Protein AF-A0A1X7FCZ0-F1 (afdb_monomer)

pLDDT: mean 95.95, std 5.88, range [54.03, 98.81]

Solvent-accessible surface area (backbone atoms only — not comparable to full-atom values): 6900 Å² total; per-residue (Å²): 138,85,55,84,36,36,31,36,39,27,40,28,31,56,44,73,22,37,26,28,46,38,35,20,41,26,40,53,96,49,76,51,45,73,42,75,56,89,65,65,32,48,57,78,32,71,50,73,75,36,77,45,56,38,66,71,62,92,92,60,82,68,49,29,18,33,21,48,36,38,39,24,79,35,63,98,55,51,45,54,31,28,38,64,66,37,62,84,48,38,60,45,74,55,65,77,41,79,79,35,49,78,38,78,47,72,24,48,33,40,68,53,35,41,37,44,77,45,84,70,5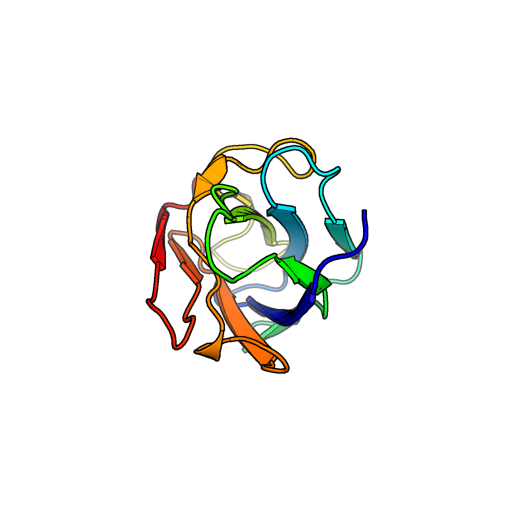1,64,41,74,44,65,28,47,110

Mean predicted aligned error: 2.9 Å

Structure (mmCIF, N/CA/C/O backbone):
data_AF-A0A1X7FCZ0-F1
#
_entry.id   AF-A0A1X7FCZ0-F1
#
loop_
_atom_site.group_PDB
_atom_site.id
_atom_site.type_symbol
_atom_site.label_atom_id
_atom_site.label_alt_id
_atom_site.label_comp_id
_atom_site.label_asym_id
_atom_site.label_entity_id
_atom_site.label_seq_id
_atom_site.pdbx_PDB_ins_code
_atom_site.Cartn_x
_atom_site.Cartn_y
_atom_site.Cartn_z
_atom_site.occupancy
_atom_site.B_iso_or_equiv
_atom_site.auth_seq_id
_atom_site.auth_comp_id
_atom_site.auth_asym_id
_atom_site.auth_atom_id
_atom_site.pdbx_PDB_model_num
ATOM 1 N N . MET A 1 1 ? -0.002 -0.718 -20.590 1.00 54.03 1 MET A N 1
ATOM 2 C CA . MET A 1 1 ? 1.460 -0.717 -20.394 1.00 54.03 1 MET A CA 1
ATOM 3 C C . MET A 1 1 ? 1.884 -2.139 -20.041 1.00 54.03 1 MET A C 1
ATOM 5 O O . MET A 1 1 ? 1.113 -2.791 -19.348 1.00 54.03 1 MET A O 1
ATOM 9 N N . SER A 1 2 ? 3.019 -2.657 -20.526 1.00 71.50 2 SER A N 1
ATOM 10 C CA . SER A 1 2 ? 3.567 -3.940 -20.047 1.00 71.50 2 SER A CA 1
ATOM 11 C C . SER A 1 2 ? 4.777 -3.659 -19.161 1.00 71.50 2 SER A C 1
ATOM 13 O O . SER A 1 2 ? 5.799 -3.188 -19.661 1.00 71.50 2 SER A O 1
ATOM 15 N N . CYS A 1 3 ? 4.653 -3.921 -17.866 1.00 85.19 3 CYS A N 1
ATOM 16 C CA . CYS A 1 3 ? 5.793 -3.920 -16.955 1.00 85.19 3 CYS A CA 1
ATOM 17 C C . CYS A 1 3 ? 6.655 -5.167 -17.200 1.00 85.19 3 CYS A C 1
ATOM 19 O O . CYS A 1 3 ? 6.118 -6.208 -17.584 1.00 85.19 3 CYS A O 1
ATOM 21 N N . ASN A 1 4 ? 7.976 -5.064 -17.023 1.00 90.94 4 ASN A N 1
ATOM 22 C CA . ASN A 1 4 ? 8.884 -6.212 -17.164 1.00 90.94 4 ASN A CA 1
ATOM 23 C C . ASN A 1 4 ? 9.127 -6.976 -15.854 1.00 90.94 4 ASN A C 1
ATOM 25 O O . ASN A 1 4 ? 9.674 -8.074 -15.915 1.00 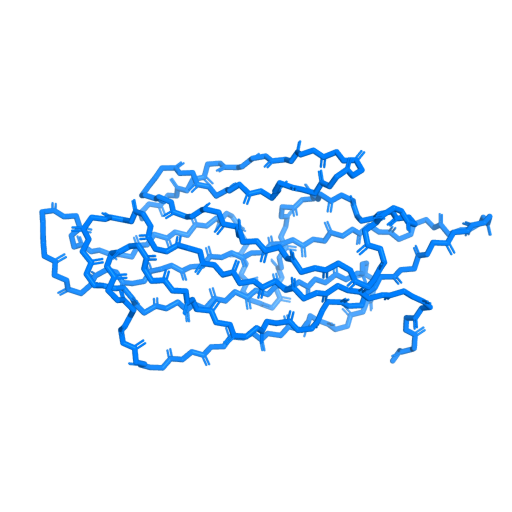90.94 4 ASN A O 1
ATOM 29 N N . SER A 1 5 ? 8.692 -6.423 -14.722 1.00 95.31 5 SER A N 1
ATOM 30 C CA . SER A 1 5 ? 8.745 -7.042 -13.399 1.00 95.31 5 SER A CA 1
ATOM 31 C C . SER A 1 5 ? 7.428 -6.821 -12.657 1.00 95.31 5 SER A C 1
ATOM 33 O O . SER A 1 5 ? 6.646 -5.920 -12.989 1.00 95.31 5 SER A O 1
ATOM 35 N N . SER A 1 6 ? 7.158 -7.665 -11.663 1.00 97.06 6 SER A N 1
ATOM 36 C CA . SER A 1 6 ? 5.948 -7.550 -10.850 1.00 97.06 6 SER A CA 1
ATOM 37 C C . SER A 1 6 ? 6.111 -8.099 -9.439 1.00 97.06 6 SER A C 1
ATOM 39 O O . SER A 1 6 ? 6.907 -9.001 -9.210 1.00 97.06 6 SER A O 1
ATOM 41 N N . LEU A 1 7 ? 5.313 -7.599 -8.498 1.00 98.00 7 LEU A N 1
ATOM 42 C CA . LEU A 1 7 ? 5.199 -8.141 -7.143 1.00 98.00 7 LEU A CA 1
ATOM 43 C C . LEU A 1 7 ? 3.732 -8.232 -6.714 1.00 98.00 7 LEU A C 1
ATOM 45 O O . LEU A 1 7 ? 2.846 -7.623 -7.318 1.00 98.00 7 LEU A O 1
ATOM 49 N N . LYS A 1 8 ? 3.465 -8.984 -5.644 1.00 98.56 8 LYS A N 1
ATOM 50 C CA . LYS A 1 8 ? 2.154 -9.021 -4.983 1.00 98.56 8 LYS A CA 1
ATOM 51 C C . LYS A 1 8 ? 2.213 -8.292 -3.654 1.00 98.56 8 LYS A C 1
ATOM 53 O O . LYS A 1 8 ? 3.080 -8.571 -2.831 1.00 98.56 8 LYS A O 1
ATOM 58 N N . MET A 1 9 ? 1.249 -7.413 -3.419 1.00 98.12 9 MET A N 1
ATOM 59 C CA . MET A 1 9 ? 1.130 -6.654 -2.178 1.00 98.12 9 MET A CA 1
ATOM 60 C C . MET A 1 9 ? -0.167 -7.007 -1.450 1.00 98.12 9 MET A C 1
ATOM 62 O O . MET A 1 9 ? -1.255 -6.915 -2.021 1.00 98.12 9 MET A O 1
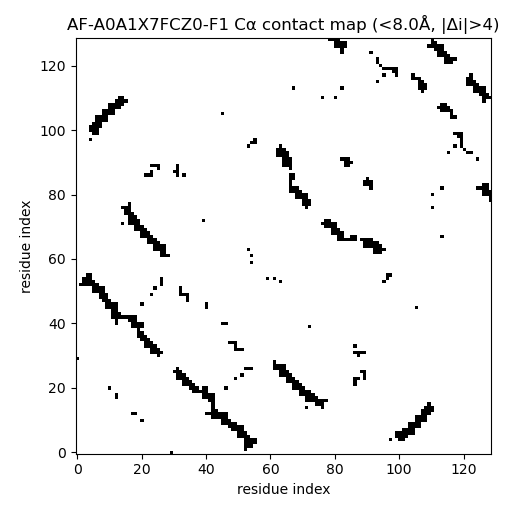ATOM 66 N N . TYR A 1 10 ? -0.048 -7.335 -0.167 1.00 98.81 10 TYR A N 1
ATOM 67 C CA . TYR A 1 10 ? -1.145 -7.329 0.797 1.00 98.81 10 TYR A CA 1
ATOM 68 C C . TYR A 1 10 ? -0.956 -6.185 1.792 1.00 98.81 10 TYR A C 1
ATOM 70 O O . TYR A 1 10 ? 0.174 -5.863 2.145 1.00 98.81 10 TYR A O 1
ATOM 78 N N . VAL A 1 11 ? -2.046 -5.619 2.305 1.00 98.81 11 VAL A N 1
ATOM 79 C CA . VAL A 1 11 ? -2.021 -4.707 3.458 1.00 98.81 11 VAL A CA 1
ATOM 80 C C . VAL A 1 11 ? -2.378 -5.480 4.721 1.00 98.81 11 VAL A C 1
ATOM 82 O O . VAL A 1 11 ? -3.395 -6.172 4.755 1.00 98.81 11 VAL A O 1
ATOM 85 N N . VAL A 1 12 ? -1.553 -5.359 5.763 1.00 98.81 12 VAL A N 1
ATOM 86 C CA . VAL A 1 12 ? -1.811 -5.954 7.082 1.00 98.81 12 VAL A CA 1
ATOM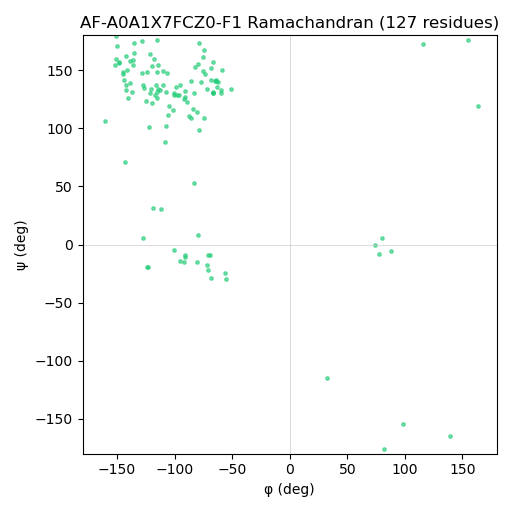 87 C C . VAL A 1 12 ? -2.568 -4.961 7.946 1.00 98.81 12 VAL A C 1
ATOM 89 O O . VAL A 1 12 ? -2.108 -3.834 8.147 1.00 98.81 12 VAL A O 1
ATOM 92 N N . ASN A 1 13 ? -3.700 -5.389 8.502 1.00 98.69 13 ASN A N 1
ATOM 93 C CA . ASN A 1 13 ? -4.482 -4.546 9.391 1.00 98.69 13 ASN A CA 1
ATOM 94 C C . ASN A 1 13 ? -3.887 -4.491 10.809 1.00 98.69 13 ASN A C 1
ATOM 96 O O . ASN A 1 13 ? -4.178 -5.348 11.640 1.00 98.69 13 ASN A O 1
ATOM 100 N N . ASN A 1 14 ? -3.139 -3.432 11.116 1.00 98.50 14 ASN A N 1
ATOM 101 C CA . ASN A 1 14 ? -2.647 -3.127 12.463 1.00 98.50 14 ASN A CA 1
ATOM 102 C C . ASN A 1 14 ? -3.316 -1.867 13.044 1.00 98.50 14 ASN A C 1
ATOM 104 O O . ASN A 1 14 ? -2.710 -1.135 13.826 1.00 98.50 14 ASN A O 1
ATOM 108 N N . THR A 1 15 ? -4.563 -1.589 12.658 1.00 98.00 15 THR A N 1
ATOM 109 C CA . THR A 1 15 ? -5.305 -0.400 13.120 1.00 98.00 15 THR A CA 1
ATOM 110 C C . THR A 1 15 ? -5.928 -0.562 14.509 1.00 98.00 15 THR A C 1
ATOM 112 O O . THR A 1 15 ? -6.321 0.425 15.122 1.00 98.00 15 THR A O 1
ATOM 115 N N . GLY A 1 16 ? -6.011 -1.795 15.019 1.00 96.00 16 GLY A N 1
ATOM 116 C CA . GLY A 1 16 ? -6.634 -2.115 16.308 1.00 96.00 16 GLY A CA 1
ATOM 117 C C . GLY A 1 16 ? -8.143 -2.391 16.246 1.00 96.00 16 GLY A C 1
ATOM 118 O O . GLY A 1 16 ? -8.702 -2.826 17.249 1.00 96.00 16 GLY A O 1
ATOM 119 N N . GLY A 1 17 ? -8.784 -2.207 15.086 1.00 97.50 17 GLY A N 1
ATOM 120 C CA . GLY A 1 17 ? -10.186 -2.563 14.827 1.00 97.50 17 GLY A CA 1
ATOM 121 C C . GLY A 1 17 ? -10.362 -3.261 13.477 1.00 97.50 17 GLY A C 1
ATOM 122 O O . GLY A 1 17 ? -9.411 -3.380 12.700 1.00 97.50 17 GLY A O 1
ATOM 123 N N . ASN A 1 18 ? -11.567 -3.749 13.182 1.00 98.56 18 ASN A N 1
ATOM 124 C CA . ASN A 1 18 ? -11.907 -4.213 11.839 1.00 98.56 18 ASN A CA 1
ATOM 125 C C . ASN A 1 18 ? -11.829 -3.028 10.868 1.00 98.56 18 ASN A C 1
ATOM 127 O O . ASN A 1 18 ? -12.329 -1.946 11.176 1.00 98.56 18 ASN A O 1
ATOM 131 N N . ALA A 1 19 ? -11.219 -3.215 9.696 1.00 98.62 19 ALA A N 1
ATOM 132 C CA . ALA A 1 19 ? -11.019 -2.119 8.751 1.00 98.62 19 ALA A CA 1
ATOM 133 C C . ALA A 1 19 ? -11.278 -2.520 7.297 1.00 98.62 19 ALA A C 1
ATOM 135 O O . ALA A 1 19 ? -10.885 -3.597 6.850 1.00 98.62 19 ALA A O 1
ATOM 136 N N . ILE A 1 20 ? -11.928 -1.631 6.552 1.00 98.75 20 ILE A N 1
ATOM 137 C CA . ILE A 1 20 ? -12.125 -1.735 5.107 1.00 98.75 20 ILE A CA 1
ATOM 138 C C . ILE A 1 20 ? -10.964 -1.010 4.423 1.00 98.75 20 ILE A C 1
ATOM 140 O O . ILE A 1 20 ? -10.720 0.165 4.695 1.00 98.75 20 ILE A O 1
ATOM 144 N N . PHE A 1 21 ? -10.250 -1.696 3.531 1.00 98.81 21 PHE A N 1
ATOM 145 C CA . PHE A 1 21 ? -9.071 -1.144 2.864 1.00 98.81 21 PHE A CA 1
ATOM 146 C C . PHE A 1 21 ? -9.331 -0.787 1.402 1.00 98.81 21 PHE A C 1
ATOM 148 O O . PHE A 1 21 ? -10.067 -1.460 0.678 1.00 98.81 21 PHE A O 1
ATOM 155 N N . SER A 1 22 ? -8.634 0.252 0.956 1.00 98.75 22 SER A N 1
ATOM 156 C CA . SER A 1 22 ? -8.442 0.578 -0.452 1.00 98.75 22 SER A CA 1
ATOM 157 C C . SER A 1 22 ? -7.031 1.108 -0.648 1.00 98.75 22 SER A C 1
ATOM 159 O O . SER A 1 22 ? -6.599 1.977 0.109 1.00 98.75 22 SER A O 1
ATOM 161 N N . PHE A 1 23 ? -6.321 0.617 -1.652 1.00 98.75 23 PHE A N 1
ATOM 162 C CA . PHE A 1 23 ? -4.940 1.010 -1.907 1.00 98.75 23 PHE A C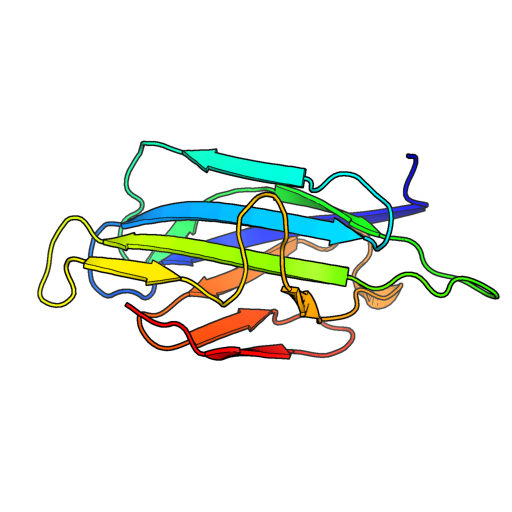A 1
ATOM 163 C C . PHE A 1 23 ? -4.612 0.915 -3.388 1.00 98.75 23 PHE A C 1
ATOM 165 O O . PHE A 1 23 ? -5.302 0.244 -4.157 1.00 98.75 23 PHE A O 1
ATOM 172 N N . SER A 1 24 ? -3.571 1.629 -3.789 1.00 98.69 24 SER A N 1
ATOM 173 C CA . SER A 1 24 ? -3.160 1.705 -5.179 1.00 98.69 24 SER A CA 1
ATOM 174 C C . SER A 1 24 ? -1.660 1.865 -5.314 1.00 98.69 24 SER A C 1
ATOM 176 O O . SER A 1 24 ? -0.982 2.395 -4.429 1.00 98.69 24 SER A O 1
ATOM 178 N N . HIS A 1 25 ? -1.179 1.462 -6.479 1.00 98.44 25 HIS A N 1
ATOM 179 C CA . HIS A 1 25 ? 0.181 1.677 -6.937 1.00 98.44 25 HIS A CA 1
ATOM 180 C C . HIS A 1 25 ? 0.150 2.317 -8.327 1.00 98.44 25 HIS A C 1
ATOM 182 O O . HIS A 1 25 ? -0.774 2.070 -9.104 1.00 98.44 25 HIS A O 1
ATOM 188 N N . ARG A 1 26 ? 1.138 3.155 -8.635 1.00 97.56 26 ARG A N 1
ATOM 189 C CA . ARG A 1 26 ? 1.372 3.674 -9.982 1.00 97.56 26 ARG A CA 1
ATOM 190 C C . ARG A 1 26 ? 2.864 3.724 -10.272 1.00 97.56 26 ARG A C 1
ATOM 192 O O . ARG A 1 26 ? 3.593 4.404 -9.556 1.00 97.56 26 ARG A O 1
ATOM 199 N N . TYR A 1 27 ? 3.274 3.113 -11.377 1.00 96.31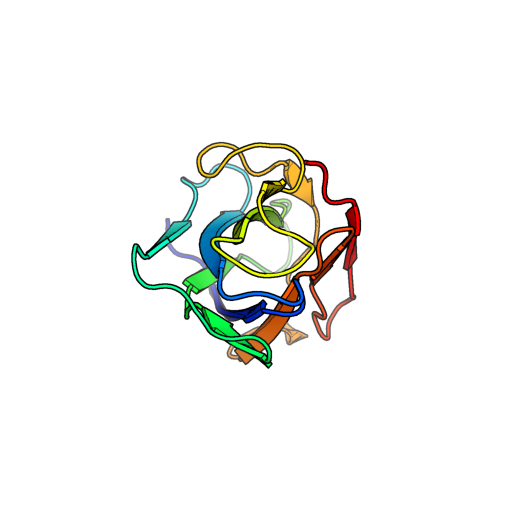 27 TYR A N 1
ATOM 200 C CA . TYR A 1 27 ? 4.593 3.327 -11.964 1.00 96.31 27 TYR A CA 1
ATOM 201 C C . TYR A 1 27 ? 4.562 4.555 -12.894 1.00 96.31 27 TYR A C 1
ATOM 203 O O . TYR A 1 27 ? 3.941 4.501 -13.950 1.00 96.31 27 TYR A O 1
ATOM 211 N N . SER A 1 28 ? 5.190 5.670 -12.505 1.00 90.12 28 SER A N 1
ATOM 212 C CA . SER A 1 28 ? 5.255 6.948 -13.249 1.00 90.12 28 SER A CA 1
ATOM 213 C C . SER A 1 28 ? 4.020 7.291 -14.100 1.00 90.12 28 SER A C 1
ATOM 215 O O . SER A 1 28 ? 2.955 7.550 -13.540 1.00 90.12 28 SER A O 1
ATOM 217 N N . ASP A 1 29 ? 4.159 7.340 -15.429 1.00 81.25 29 ASP A N 1
ATOM 218 C CA . ASP A 1 29 ? 3.143 7.822 -16.371 1.00 81.25 29 ASP A CA 1
ATOM 219 C C . ASP A 1 29 ? 2.046 6.779 -16.666 1.00 81.25 29 ASP A C 1
ATOM 221 O O . ASP A 1 29 ? 1.201 6.987 -17.543 1.00 81.25 29 ASP A O 1
ATOM 225 N N . ASP A 1 30 ? 2.035 5.654 -15.945 1.00 90.31 30 ASP A N 1
ATOM 226 C CA . ASP A 1 30 ? 0.998 4.636 -16.066 1.00 90.31 30 ASP A CA 1
ATOM 227 C C . ASP A 1 30 ? -0.305 5.071 -15.381 1.00 90.31 30 ASP A C 1
ATOM 229 O O . ASP A 1 30 ? -0.354 5.936 -14.502 1.00 90.31 30 ASP A O 1
ATOM 233 N N . ALA A 1 31 ? -1.401 4.413 -15.756 1.00 93.31 31 ALA A N 1
ATOM 234 C CA . ALA A 1 31 ? -2.606 4.455 -14.942 1.00 93.31 31 ALA A CA 1
ATOM 235 C C . ALA A 1 31 ? -2.362 3.701 -13.619 1.00 93.31 31 ALA A C 1
ATOM 237 O O . ALA A 1 31 ? -1.709 2.653 -13.635 1.00 93.31 31 ALA A O 1
ATOM 238 N N . PRO A 1 32 ? -2.893 4.185 -12.482 1.00 96.94 32 PRO A N 1
ATOM 239 C CA . PRO A 1 32 ? -2.773 3.473 -11.219 1.00 96.94 32 PRO A CA 1
ATOM 240 C C . PRO A 1 32 ? -3.513 2.132 -11.272 1.00 96.94 32 PRO A C 1
ATOM 242 O O . PRO A 1 32 ? -4.625 2.032 -11.797 1.00 96.94 32 PRO A O 1
ATOM 245 N N . VAL A 1 33 ? -2.917 1.110 -10.667 1.00 97.75 33 VAL A N 1
ATOM 246 C CA . VAL A 1 33 ? -3.588 -0.149 -10.338 1.00 97.75 33 VAL A CA 1
ATOM 247 C C . VAL A 1 33 ? -4.180 -0.038 -8.940 1.00 97.75 33 VAL A C 1
ATOM 249 O O . VAL A 1 33 ? -3.528 0.431 -8.008 1.00 97.75 33 VAL A O 1
ATOM 252 N N . ILE A 1 34 ? -5.442 -0.433 -8.796 1.00 98.44 34 ILE A N 1
ATOM 253 C CA . ILE A 1 34 ? -6.243 -0.159 -7.603 1.00 98.44 34 ILE A CA 1
ATOM 254 C C . ILE A 1 34 ? -6.822 -1.460 -7.064 1.00 98.44 34 ILE A C 1
ATOM 256 O O . ILE A 1 34 ? -7.406 -2.248 -7.807 1.00 98.44 34 ILE A O 1
ATOM 260 N N . TRP A 1 35 ? -6.723 -1.636 -5.750 1.00 98.62 35 TRP A N 1
ATOM 261 C CA . TRP A 1 35 ? -7.442 -2.652 -4.999 1.00 98.62 35 TRP A CA 1
ATOM 262 C C . TRP A 1 35 ? -8.438 -1.992 -4.046 1.00 98.62 35 TRP A C 1
ATOM 264 O O . TRP A 1 35 ? -8.102 -1.044 -3.331 1.00 98.62 35 TRP A O 1
ATOM 274 N N . GLN A 1 36 ? -9.667 -2.505 -4.012 1.00 97.69 36 GLN A N 1
ATOM 275 C CA . GLN A 1 36 ? -10.712 -2.074 -3.085 1.00 97.69 36 GLN A CA 1
ATOM 276 C C . GLN A 1 36 ? -11.564 -3.271 -2.674 1.00 97.69 36 GLN A C 1
ATOM 278 O O . GLN A 1 36 ? -11.825 -4.169 -3.472 1.00 97.69 36 GLN A O 1
ATOM 283 N N . SER A 1 37 ? -12.046 -3.245 -1.439 1.00 94.94 37 SER A N 1
ATOM 284 C CA . SER A 1 37 ? -13.041 -4.184 -0.928 1.00 94.94 37 SER A CA 1
ATOM 285 C C . SER A 1 37 ? -14.054 -3.426 -0.081 1.00 94.94 37 SER A C 1
ATOM 287 O O . SER A 1 37 ? -13.752 -2.350 0.425 1.00 94.94 37 SER A O 1
ATOM 289 N N . SER A 1 38 ? -15.249 -3.987 0.086 1.00 95.75 38 SER A N 1
ATOM 290 C CA . SER A 1 38 ? -16.241 -3.535 1.070 1.00 95.75 38 SER A CA 1
ATOM 291 C C . SER A 1 38 ? -16.264 -4.410 2.326 1.00 95.75 38 SER A C 1
ATOM 293 O O . SER A 1 38 ? -17.013 -4.131 3.258 1.00 95.75 38 SER A O 1
ATOM 295 N N . THR A 1 39 ? -15.489 -5.496 2.346 1.00 97.81 39 THR A N 1
ATOM 296 C CA . THR A 1 39 ? -15.452 -6.452 3.455 1.00 97.81 39 THR A CA 1
ATOM 297 C C . THR A 1 39 ? -14.398 -6.018 4.472 1.00 97.81 39 THR A C 1
ATOM 299 O O . THR A 1 39 ? -13.227 -5.902 4.093 1.00 97.81 39 THR A O 1
ATOM 302 N N . PRO A 1 40 ? -14.768 -5.807 5.750 1.00 98.25 40 PRO A N 1
ATOM 303 C CA . PRO A 1 40 ? -13.798 -5.507 6.791 1.00 98.25 40 PRO A CA 1
ATOM 304 C C . PRO A 1 40 ? -12.811 -6.659 6.998 1.00 98.25 40 PRO A C 1
ATOM 306 O O . PRO A 1 40 ? -13.184 -7.832 7.015 1.00 98.25 40 PRO A O 1
ATOM 309 N N . VAL A 1 41 ? -11.548 -6.305 7.198 1.00 98.50 41 VAL A N 1
ATOM 310 C CA . VAL A 1 41 ? -10.465 -7.214 7.570 1.00 98.50 41 VAL A CA 1
ATOM 311 C C . VAL A 1 41 ? -10.233 -7.081 9.067 1.00 98.50 41 VAL A C 1
ATOM 313 O O . VAL A 1 41 ? -10.061 -5.969 9.562 1.00 98.50 41 VAL A O 1
ATOM 316 N N . ALA A 1 42 ? -10.213 -8.197 9.792 1.00 98.38 42 ALA A N 1
ATOM 317 C CA . ALA A 1 42 ? -9.935 -8.197 11.227 1.00 98.38 42 ALA A CA 1
ATOM 318 C C . ALA A 1 42 ? -8.489 -7.766 11.543 1.00 98.38 42 ALA A C 1
ATOM 320 O O . ALA A 1 42 ? -7.619 -7.903 10.677 1.00 98.38 42 ALA A O 1
ATOM 321 N N . PRO A 1 43 ? -8.197 -7.269 12.761 1.00 98.38 43 PRO A N 1
ATOM 322 C CA . PRO A 1 43 ? -6.826 -7.009 13.198 1.00 98.38 43 PRO A CA 1
ATOM 323 C C . PRO A 1 43 ? -5.904 -8.220 12.980 1.00 98.38 43 PRO A C 1
ATOM 325 O O . PRO A 1 43 ? -6.269 -9.354 13.286 1.00 98.38 43 PRO A O 1
ATOM 328 N N . GLY A 1 44 ? -4.714 -7.982 12.425 1.00 98.38 44 GLY A N 1
ATOM 329 C CA . GLY A 1 44 ? -3.752 -9.009 12.008 1.00 98.38 44 GLY A CA 1
ATOM 330 C C . GLY A 1 44 ? -4.081 -9.708 10.681 1.00 98.38 44 GLY A C 1
ATOM 331 O O . GLY A 1 44 ? -3.251 -10.460 10.176 1.00 98.38 44 GLY A O 1
ATOM 332 N N . GLY A 1 45 ? -5.262 -9.466 10.102 1.00 98.62 45 GLY A N 1
ATOM 333 C CA . GLY A 1 45 ? -5.665 -9.990 8.799 1.00 98.62 45 GLY A CA 1
ATOM 334 C C . GLY A 1 45 ? -5.059 -9.226 7.618 1.00 98.62 45 GLY A C 1
ATOM 335 O O . GLY A 1 45 ? -4.430 -8.176 7.786 1.00 98.62 45 GLY A O 1
ATOM 336 N N . PHE A 1 46 ? -5.282 -9.749 6.407 1.00 98.50 46 PHE A N 1
ATOM 337 C CA . PHE A 1 46 ? -4.681 -9.244 5.169 1.00 98.50 46 PHE A CA 1
ATOM 338 C C . PHE A 1 46 ? -5.735 -8.820 4.138 1.00 98.50 46 PHE A C 1
ATOM 340 O O . PHE A 1 46 ? -6.641 -9.587 3.817 1.00 98.50 46 PHE A O 1
ATOM 347 N N . ALA A 1 47 ? -5.583 -7.619 3.583 1.00 98.62 47 ALA A N 1
ATOM 348 C CA . ALA A 1 47 ? -6.334 -7.121 2.432 1.00 98.62 47 ALA A CA 1
ATOM 349 C C . ALA A 1 47 ? -5.479 -7.256 1.162 1.00 98.62 47 ALA A C 1
ATOM 351 O O . ALA A 1 47 ? -4.326 -6.831 1.168 1.00 98.62 47 ALA A O 1
ATOM 352 N N . GLY A 1 48 ? -6.003 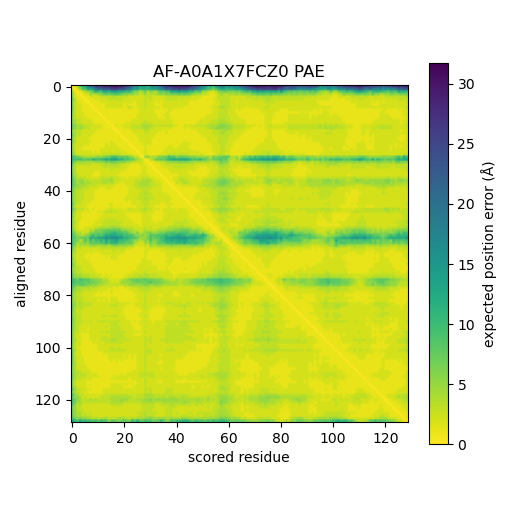-7.835 0.080 1.00 97.88 48 GLY A N 1
ATOM 353 C CA . GLY A 1 48 ? -5.255 -8.023 -1.170 1.00 97.88 48 GLY A CA 1
ATOM 354 C C . GLY A 1 48 ? -5.504 -9.377 -1.848 1.00 97.88 48 GLY A C 1
ATOM 355 O O . GLY A 1 48 ? -6.467 -10.064 -1.492 1.00 97.88 48 GLY A O 1
ATOM 356 N N . PRO A 1 49 ? -4.645 -9.776 -2.806 1.00 98.19 49 PRO A N 1
ATOM 357 C CA . PRO A 1 49 ? -3.461 -9.046 -3.270 1.00 98.19 49 PRO A CA 1
ATOM 358 C C . PRO A 1 49 ? -3.784 -7.951 -4.300 1.00 98.19 49 PRO A C 1
ATOM 360 O O . PRO A 1 49 ? -4.735 -8.078 -5.070 1.00 98.19 49 PRO A O 1
ATOM 363 N N . LEU A 1 50 ? -2.940 -6.919 -4.360 1.00 98.31 50 LEU A N 1
ATOM 364 C CA . LEU A 1 50 ? -2.754 -6.070 -5.543 1.00 98.31 50 LEU A CA 1
ATOM 365 C C . LEU A 1 50 ? -1.541 -6.584 -6.327 1.00 98.31 50 LEU A C 1
ATOM 367 O O . LEU A 1 50 ? -0.473 -6.785 -5.743 1.00 98.31 50 LEU A O 1
ATOM 371 N N . GLU A 1 51 ? -1.707 -6.807 -7.631 1.00 97.75 51 GLU A N 1
ATOM 372 C CA . GLU A 1 51 ? -0.591 -7.084 -8.540 1.00 97.75 51 GLU A CA 1
ATOM 373 C C . GLU A 1 51 ? 0.028 -5.758 -8.985 1.00 97.75 51 GLU A C 1
ATOM 375 O O . GLU A 1 51 ? -0.633 -4.923 -9.603 1.00 97.75 51 GLU A O 1
ATOM 380 N N . VAL A 1 52 ? 1.291 -5.562 -8.622 1.00 96.75 52 VAL A N 1
ATOM 381 C CA . VAL A 1 52 ? 2.056 -4.337 -8.852 1.00 96.75 52 VAL A CA 1
ATOM 382 C C . VAL A 1 52 ? 3.030 -4.598 -9.985 1.00 96.75 52 VAL A C 1
ATOM 384 O O . VAL A 1 52 ? 3.880 -5.476 -9.866 1.00 96.75 52 VAL A O 1
ATOM 387 N N . GLY A 1 53 ? 2.905 -3.853 -11.078 1.00 96.12 53 GLY A N 1
ATOM 388 C CA . GLY A 1 53 ? 3.866 -3.878 -12.175 1.00 96.12 53 GLY A CA 1
ATOM 389 C C . GLY A 1 53 ? 4.839 -2.711 -12.058 1.00 96.12 53 GLY A C 1
ATOM 390 O O . GLY A 1 53 ? 4.412 -1.586 -11.821 1.00 96.12 53 GLY A O 1
ATOM 391 N N . PHE A 1 54 ? 6.126 -2.972 -12.265 1.00 95.25 54 PHE A N 1
ATOM 392 C CA . PHE A 1 54 ? 7.171 -1.948 -12.276 1.00 95.25 54 PHE A CA 1
ATOM 393 C C . PHE A 1 54 ? 8.212 -2.256 -13.359 1.00 95.25 54 PHE A C 1
ATOM 395 O O . PHE A 1 54 ? 8.277 -3.376 -13.878 1.00 95.25 54 PHE A O 1
ATOM 402 N N . ASN A 1 55 ? 9.011 -1.257 -13.747 1.00 93.19 55 ASN A N 1
ATOM 403 C CA . ASN A 1 55 ? 10.069 -1.451 -14.740 1.00 93.19 55 ASN A CA 1
ATOM 404 C C . ASN A 1 55 ? 11.460 -1.238 -14.158 1.00 93.19 55 ASN A C 1
ATOM 406 O O . ASN A 1 55 ? 11.756 -0.196 -13.583 1.00 93.19 55 ASN A O 1
ATOM 410 N N . THR A 1 56 ? 12.351 -2.190 -14.430 1.00 89.25 56 THR A N 1
ATOM 411 C CA . THR A 1 56 ? 13.768 -2.121 -14.047 1.00 89.25 56 THR A CA 1
ATOM 412 C C . THR A 1 56 ? 14.686 -2.204 -15.271 1.00 89.25 56 THR A C 1
ATOM 414 O O . THR A 1 56 ? 14.262 -2.590 -16.368 1.00 89.25 56 THR A O 1
ATOM 417 N N . GLY A 1 57 ? 15.957 -1.822 -15.102 1.00 83.88 57 GLY A N 1
ATOM 418 C CA . GLY A 1 57 ? 17.002 -1.919 -16.129 1.00 83.88 57 GLY A CA 1
ATOM 419 C C . GLY A 1 57 ? 17.570 -0.574 -16.596 1.00 83.88 57 GLY A C 1
ATOM 420 O O . GLY A 1 57 ? 17.099 0.498 -16.221 1.00 83.88 57 GLY A O 1
ATOM 421 N N . PHE A 1 58 ? 18.620 -0.634 -17.419 1.00 78.75 58 PHE A N 1
ATOM 422 C CA . PHE A 1 58 ? 19.345 0.548 -17.893 1.00 78.75 58 PHE A CA 1
ATOM 423 C C . PHE A 1 58 ? 18.433 1.509 -18.676 1.00 78.75 58 PHE A C 1
ATOM 425 O O . PHE A 1 58 ? 17.728 1.093 -19.595 1.00 78.75 58 PHE A O 1
ATOM 432 N N . GLY A 1 59 ? 18.466 2.797 -18.321 1.00 77.75 59 GLY A N 1
ATOM 433 C CA . GLY A 1 59 ? 17.674 3.846 -18.975 1.00 77.75 59 GLY A CA 1
ATOM 434 C C . GLY A 1 59 ? 16.208 3.932 -18.532 1.00 77.75 59 GLY A C 1
ATOM 435 O O . GLY A 1 59 ? 15.463 4.726 -19.101 1.00 77.75 59 GLY A O 1
ATOM 436 N N . ARG A 1 60 ? 15.779 3.147 -17.533 1.00 83.19 60 ARG A N 1
ATOM 437 C CA . ARG A 1 60 ? 14.475 3.324 -16.878 1.00 83.19 60 ARG A CA 1
ATOM 438 C C . ARG A 1 60 ? 14.581 4.409 -15.807 1.00 83.19 60 ARG A C 1
ATOM 440 O O . ARG A 1 60 ? 15.498 4.379 -14.994 1.00 83.19 60 ARG A O 1
ATOM 447 N N . THR A 1 61 ? 13.654 5.361 -15.834 1.00 85.31 61 THR A N 1
ATOM 448 C CA . THR A 1 61 ? 13.611 6.517 -14.918 1.00 85.31 61 THR A CA 1
ATOM 449 C C . THR A 1 61 ? 12.259 6.670 -14.228 1.00 85.31 61 THR A C 1
ATOM 451 O O . THR A 1 61 ? 12.018 7.699 -13.603 1.00 85.31 61 THR A O 1
ATOM 454 N N . GLY A 1 62 ? 11.345 5.718 -14.435 1.00 91.19 62 GLY A N 1
ATOM 455 C CA . GLY A 1 62 ? 10.044 5.766 -13.791 1.00 91.19 62 GLY A CA 1
ATOM 456 C C . GLY A 1 62 ? 10.153 5.388 -12.319 1.00 91.19 62 GLY A C 1
ATOM 457 O O . GLY A 1 62 ? 11.024 4.594 -11.974 1.00 91.19 62 GLY A O 1
ATOM 458 N N . MET A 1 63 ? 9.266 5.966 -11.518 1.00 95.44 63 MET A N 1
ATOM 459 C CA . MET A 1 63 ? 9.201 5.852 -10.066 1.00 95.44 63 MET A CA 1
ATOM 460 C C . MET A 1 63 ? 7.931 5.125 -9.628 1.00 95.44 63 MET A C 1
ATOM 462 O O . MET A 1 63 ? 6.904 5.179 -10.316 1.00 95.44 63 MET A O 1
ATOM 466 N N . ASP A 1 64 ? 7.973 4.507 -8.456 1.00 97.62 64 ASP A N 1
ATOM 467 C CA . ASP A 1 64 ? 6.860 3.765 -7.867 1.00 97.62 64 ASP A CA 1
ATOM 468 C C . ASP A 1 64 ? 6.139 4.586 -6.791 1.00 97.62 64 ASP A C 1
ATOM 470 O O . ASP A 1 64 ? 6.690 4.903 -5.733 1.00 97.62 64 ASP A O 1
ATOM 474 N N . TYR A 1 65 ? 4.866 4.900 -7.043 1.00 98.25 65 TYR A N 1
ATOM 475 C CA . TYR A 1 65 ? 4.025 5.700 -6.154 1.00 98.25 65 TYR A CA 1
ATOM 476 C C . TYR A 1 65 ? 2.923 4.872 -5.500 1.00 98.25 65 TYR A C 1
ATOM 478 O O . TYR A 1 65 ? 2.209 4.123 -6.166 1.00 98.25 65 TYR A O 1
ATOM 486 N N . TRP A 1 66 ? 2.712 5.092 -4.206 1.00 98.56 66 TRP A N 1
ATOM 487 C CA . TRP A 1 66 ? 1.815 4.315 -3.356 1.00 98.56 66 TRP A CA 1
ATOM 488 C C . TRP A 1 66 ? 0.761 5.193 -2.675 1.00 98.56 66 TRP A C 1
ATOM 490 O O . TRP A 1 66 ? 1.004 6.356 -2.341 1.00 98.56 66 TRP A O 1
ATOM 500 N N . TYR A 1 67 ? -0.420 4.621 -2.447 1.00 98.69 67 TYR A N 1
ATOM 501 C CA . TYR A 1 67 ? -1.463 5.190 -1.594 1.00 98.69 67 TYR A CA 1
ATOM 502 C C . TYR A 1 67 ? -2.196 4.075 -0.856 1.00 98.69 67 TYR A C 1
ATOM 504 O O . TYR A 1 67 ? -2.478 3.023 -1.431 1.00 98.69 67 TYR A O 1
ATOM 512 N N . CYS A 1 68 ? -2.550 4.316 0.405 1.00 98.75 68 CYS A N 1
ATOM 513 C CA . CYS A 1 68 ? -3.386 3.406 1.175 1.00 98.75 68 CYS A CA 1
ATOM 514 C C . CYS A 1 68 ? -4.360 4.182 2.064 1.00 98.75 68 CYS A C 1
ATOM 516 O O . CYS A 1 68 ? -3.980 5.152 2.721 1.00 98.75 68 CYS A O 1
ATOM 518 N N . ARG A 1 69 ? -5.608 3.712 2.105 1.00 98.75 69 ARG A N 1
ATOM 519 C CA . ARG A 1 69 ? -6.683 4.171 2.987 1.00 98.75 69 ARG A CA 1
ATOM 520 C C . ARG A 1 69 ? -7.283 2.982 3.726 1.00 98.75 69 ARG A C 1
ATOM 522 O O . ARG A 1 69 ? -7.561 1.947 3.118 1.00 98.75 69 ARG A O 1
ATOM 529 N N . ALA A 1 70 ? -7.539 3.177 5.010 1.00 98.75 70 ALA A N 1
ATOM 530 C CA . ALA A 1 70 ? -8.298 2.287 5.869 1.00 98.75 70 ALA A CA 1
ATOM 531 C C . ALA A 1 70 ? -9.503 3.036 6.444 1.00 98.75 70 ALA A C 1
ATOM 533 O O . ALA A 1 70 ? -9.379 4.157 6.931 1.00 98.75 70 ALA A O 1
ATOM 534 N N . GLU A 1 71 ? -10.668 2.408 6.412 1.00 98.69 71 GLU A N 1
ATOM 535 C CA . GLU A 1 71 ? -11.839 2.818 7.177 1.00 98.69 71 GLU A CA 1
ATOM 536 C C . GLU A 1 71 ? -12.034 1.816 8.307 1.00 98.69 71 GLU A C 1
ATOM 538 O O . GLU A 1 71 ? -12.473 0.690 8.081 1.00 98.69 71 GLU A O 1
ATOM 543 N N . VAL A 1 72 ? -11.632 2.208 9.512 1.00 98.50 72 VAL A N 1
ATOM 544 C CA . VAL A 1 72 ? -11.743 1.399 10.724 1.00 98.50 72 VAL A CA 1
ATOM 545 C C . VAL A 1 72 ? -13.174 1.522 11.229 1.00 98.50 72 VAL A C 1
ATOM 547 O O . VAL A 1 72 ? -13.613 2.611 11.600 1.00 98.50 72 VAL A O 1
ATOM 550 N N . VAL A 1 73 ? -13.914 0.415 11.204 1.00 98.31 73 VAL A N 1
ATOM 551 C CA . VAL A 1 73 ? -15.368 0.407 11.423 1.00 98.31 73 VAL A CA 1
ATOM 552 C C . VAL A 1 73 ? -15.760 0.187 12.883 1.00 98.31 73 VAL A C 1
ATOM 554 O O . VAL A 1 73 ? -16.900 0.471 13.248 1.00 98.31 73 VAL A O 1
ATOM 557 N N . ASP A 1 74 ? -14.832 -0.262 13.730 1.00 97.69 74 ASP A N 1
ATOM 558 C CA . ASP A 1 74 ? -15.051 -0.496 15.159 1.00 97.69 74 ASP A CA 1
ATOM 559 C C . ASP A 1 74 ? -13.778 -0.312 16.013 1.00 97.69 74 ASP A C 1
ATOM 561 O O . ASP A 1 74 ? -12.702 0.020 15.517 1.00 97.69 74 ASP A O 1
ATOM 565 N N . GLY A 1 75 ? -13.914 -0.495 17.330 1.00 93.12 75 GLY A N 1
ATOM 566 C CA . GLY A 1 75 ? -12.818 -0.360 18.290 1.00 93.12 75 GLY A CA 1
ATOM 567 C C . GLY A 1 75 ? -12.528 1.086 18.709 1.00 93.12 75 GLY A C 1
ATOM 568 O O . GLY A 1 75 ? -13.224 2.028 18.339 1.00 93.12 75 GLY A O 1
ATOM 569 N N . SER A 1 76 ? -11.482 1.272 19.521 1.00 91.88 76 SER A N 1
ATOM 570 C CA . SER A 1 76 ? -11.083 2.588 20.058 1.00 91.88 76 SER A CA 1
ATOM 571 C C . SER A 1 76 ? -10.483 3.534 19.017 1.00 91.88 76 SER A C 1
ATOM 573 O O . SER A 1 76 ? -10.231 4.699 19.314 1.00 91.88 76 SER A O 1
ATOM 575 N N . SER A 1 77 ? -10.213 3.022 17.821 1.00 94.19 77 SER A N 1
ATOM 576 C CA . SER A 1 77 ? -9.568 3.731 16.720 1.00 94.19 77 SER A CA 1
ATOM 577 C C . SER A 1 77 ? -10.482 3.809 15.501 1.00 94.19 77 SER A C 1
ATOM 579 O O . SER A 1 77 ? -10.005 3.778 14.375 1.00 94.19 77 SER A O 1
ATOM 581 N N . GLN A 1 78 ? -11.798 3.863 15.717 1.00 97.75 78 GLN A N 1
ATOM 582 C CA . GLN A 1 78 ? -12.773 4.042 14.646 1.00 97.75 78 GLN A CA 1
ATOM 583 C C . GLN A 1 78 ? -12.516 5.363 13.902 1.00 97.75 78 GLN A C 1
ATOM 585 O O . GLN A 1 78 ? -12.345 6.411 14.526 1.00 97.75 78 GLN A O 1
ATOM 590 N N . GLY A 1 79 ? -12.513 5.318 12.570 1.00 98.19 79 GLY A N 1
ATOM 591 C CA . GLY A 1 79 ? -12.233 6.484 11.736 1.00 98.19 79 GLY A CA 1
ATOM 592 C C . GLY A 1 79 ? -11.695 6.125 10.356 1.00 98.19 79 GLY A C 1
ATOM 593 O O . GLY A 1 79 ? -11.460 4.960 10.034 1.00 98.19 79 GLY A O 1
ATOM 594 N N . VAL A 1 80 ? -11.500 7.147 9.528 1.00 98.56 80 VAL A N 1
ATOM 595 C CA . VAL A 1 80 ? -10.808 7.022 8.242 1.00 98.56 80 VAL A CA 1
ATOM 596 C C . VAL A 1 80 ? -9.354 7.406 8.459 1.00 98.56 80 VAL A C 1
ATOM 598 O O . VAL A 1 80 ? -9.084 8.366 9.161 1.00 98.56 80 VAL A O 1
ATOM 601 N N . TYR A 1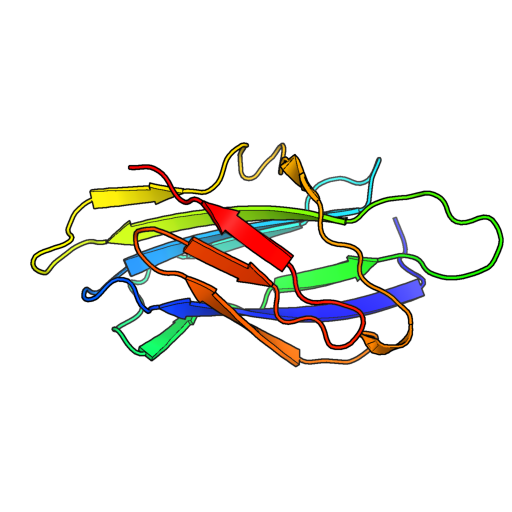 81 ? -8.436 6.649 7.872 1.00 98.69 81 TYR A N 1
ATOM 602 C CA . TYR A 1 81 ? -6.999 6.862 7.968 1.00 98.69 81 TYR A CA 1
ATOM 603 C C . TYR A 1 81 ? -6.389 6.666 6.590 1.00 98.69 81 TYR A C 1
ATOM 605 O O . TYR A 1 81 ? -6.666 5.662 5.933 1.00 98.69 81 TYR A O 1
ATOM 613 N N . GLN A 1 82 ? -5.556 7.593 6.133 1.00 98.62 82 GLN A N 1
ATOM 614 C CA . GLN A 1 82 ? -4.947 7.500 4.810 1.00 98.62 82 GLN A CA 1
ATOM 615 C C . GLN A 1 82 ? -3.557 8.121 4.739 1.00 98.62 82 GLN A C 1
ATOM 617 O O . GLN A 1 82 ? -3.204 9.005 5.517 1.00 98.62 82 GLN A O 1
ATOM 622 N N . THR A 1 83 ? -2.772 7.664 3.771 1.00 98.69 83 THR A N 1
ATOM 623 C CA . THR A 1 83 ? -1.564 8.367 3.332 1.00 98.69 83 THR A CA 1
ATOM 624 C C . THR A 1 83 ? -1.936 9.598 2.498 1.00 98.69 83 THR A C 1
ATOM 626 O O . THR A 1 83 ? -3.074 9.734 2.049 1.00 98.69 83 THR A O 1
ATOM 629 N N . GLU A 1 84 ? -0.974 10.484 2.239 1.00 98.00 84 GLU A N 1
ATOM 630 C CA . GLU A 1 84 ? -1.155 11.572 1.270 1.00 98.00 84 GLU A CA 1
ATOM 631 C C . GLU A 1 84 ? -1.497 11.029 -0.133 1.00 98.00 84 GLU A C 1
ATOM 633 O O . GLU A 1 84 ? -1.090 9.922 -0.498 1.00 98.00 84 GLU A O 1
ATOM 638 N N . GLY A 1 85 ? -2.252 11.812 -0.910 1.00 97.56 85 GLY A N 1
ATOM 639 C CA . GLY A 1 85 ? -2.669 11.475 -2.271 1.00 97.56 85 GLY A CA 1
ATOM 640 C C . GLY A 1 85 ? -4.083 10.899 -2.348 1.00 97.56 85 GLY A C 1
ATOM 641 O O . GLY A 1 85 ? -4.951 11.193 -1.527 1.00 97.56 85 GLY A O 1
ATOM 642 N N . SER A 1 86 ? -4.332 10.102 -3.384 1.00 98.19 86 SER A N 1
ATOM 643 C CA . SER A 1 86 ? -5.596 9.383 -3.581 1.00 98.19 86 SER A CA 1
ATOM 644 C C . SER A 1 86 ? -5.368 8.082 -4.347 1.00 98.19 86 SER A C 1
ATOM 646 O O . SER A 1 86 ? -4.310 7.896 -4.942 1.00 98.19 86 SER A O 1
ATOM 648 N N . LEU A 1 87 ? -6.392 7.225 -4.434 1.00 98.19 87 LEU A N 1
ATOM 649 C CA . LEU A 1 87 ? -6.338 6.002 -5.251 1.00 98.19 87 LEU A CA 1
ATOM 650 C C . LEU A 1 87 ? -5.977 6.267 -6.719 1.00 98.19 87 LEU A C 1
ATOM 652 O O . LEU A 1 87 ? -5.388 5.416 -7.374 1.00 98.19 87 LEU A O 1
ATOM 656 N N . GLN A 1 88 ? -6.342 7.445 -7.236 1.00 98.00 88 GLN A N 1
ATOM 657 C CA . GLN A 1 88 ? -6.086 7.820 -8.628 1.00 98.00 88 GLN A CA 1
ATOM 658 C C . GLN A 1 88 ? -4.809 8.635 -8.827 1.00 98.00 88 GLN A C 1
ATOM 660 O O . GLN A 1 88 ? -4.332 8.800 -9.947 1.00 98.00 88 GLN A O 1
ATOM 665 N N . ALA A 1 89 ? -4.253 9.154 -7.739 1.00 97.31 89 ALA A N 1
ATOM 666 C CA . ALA A 1 89 ? -3.036 9.942 -7.736 1.00 97.31 89 ALA A CA 1
ATOM 667 C C . ALA A 1 89 ? -2.246 9.596 -6.469 1.00 97.31 89 ALA A C 1
ATOM 669 O O . ALA A 1 89 ? -2.227 10.397 -5.528 1.00 97.31 89 ALA A O 1
ATOM 670 N N . PRO A 1 90 ? -1.661 8.385 -6.398 1.00 98.00 90 PRO A N 1
ATOM 671 C CA . PRO A 1 90 ? -0.763 8.045 -5.309 1.00 98.00 90 PRO A CA 1
ATOM 672 C C . PRO A 1 90 ? 0.468 8.952 -5.364 1.00 98.00 90 PRO A C 1
ATOM 674 O O . PRO A 1 90 ? 0.952 9.283 -6.450 1.00 98.00 90 PRO A O 1
ATOM 677 N N . THR A 1 91 ? 0.960 9.371 -4.199 1.00 97.19 91 THR A N 1
ATOM 678 C CA . THR A 1 91 ? 2.065 10.340 -4.102 1.00 97.19 91 THR A CA 1
ATOM 679 C C . THR A 1 91 ? 3.251 9.831 -3.302 1.00 97.19 91 THR A C 1
ATOM 681 O O . THR A 1 91 ? 4.348 10.367 -3.452 1.00 97.19 91 THR A O 1
ATOM 684 N N . LYS A 1 92 ? 3.082 8.799 -2.464 1.00 97.75 92 LYS A N 1
ATOM 685 C CA . LYS A 1 92 ? 4.196 8.296 -1.664 1.00 97.75 92 LYS A CA 1
ATOM 686 C C . LYS A 1 92 ? 5.151 7.506 -2.551 1.00 97.75 92 LYS A C 1
ATOM 688 O O . LYS A 1 92 ? 4.818 6.400 -2.942 1.00 97.75 92 LYS A O 1
ATOM 693 N N . GLU A 1 93 ? 6.334 8.044 -2.818 1.00 97.56 93 GLU A N 1
ATOM 694 C CA . GLU A 1 93 ? 7.396 7.336 -3.541 1.00 97.56 93 GLU A CA 1
ATOM 695 C C . GLU A 1 93 ? 8.024 6.222 -2.679 1.00 97.56 93 GLU A C 1
ATOM 697 O O . GLU A 1 93 ? 8.322 6.436 -1.491 1.00 97.56 93 GLU A O 1
ATOM 702 N N . CYS A 1 94 ? 8.198 5.041 -3.275 1.00 97.56 94 CYS A N 1
ATOM 703 C CA . CYS A 1 94 ? 9.045 3.960 -2.778 1.00 97.56 94 CYS A CA 1
ATOM 704 C C . CYS A 1 94 ? 9.380 2.978 -3.909 1.00 97.56 94 CYS A C 1
ATOM 706 O O . CYS A 1 94 ? 8.523 2.189 -4.307 1.00 97.56 94 CYS A O 1
ATOM 708 N N . GLU A 1 95 ? 10.617 3.028 -4.394 1.00 96.75 95 GLU A N 1
ATOM 709 C CA . GLU A 1 95 ? 11.063 2.306 -5.589 1.00 96.75 95 GLU A CA 1
ATOM 710 C C . GLU A 1 95 ? 11.073 0.784 -5.429 1.00 96.75 95 GLU A C 1
ATOM 712 O O . GLU A 1 95 ? 11.675 0.249 -4.496 1.00 96.75 95 GLU A O 1
ATOM 717 N N . CYS A 1 96 ? 10.483 0.090 -6.401 1.00 96.69 96 CYS A N 1
ATOM 718 C CA . CYS A 1 96 ? 10.673 -1.338 -6.613 1.00 96.69 96 CYS A CA 1
ATOM 719 C C . CYS A 1 96 ? 11.912 -1.569 -7.479 1.00 96.69 96 CYS A C 1
ATOM 721 O O . CYS A 1 96 ? 12.169 -0.873 -8.461 1.00 96.69 96 CYS A O 1
ATOM 723 N N . GLN A 1 97 ? 12.686 -2.599 -7.157 1.00 95.94 97 GLN A N 1
ATOM 724 C CA . GLN A 1 97 ? 13.879 -2.958 -7.915 1.00 95.94 97 GLN A CA 1
ATOM 725 C C . GLN A 1 97 ? 13.861 -4.432 -8.295 1.00 95.94 97 GLN A C 1
ATOM 727 O O . GLN A 1 97 ? 12.994 -5.199 -7.895 1.00 95.94 97 GLN A O 1
ATOM 732 N N . SER A 1 98 ? 14.859 -4.856 -9.071 1.00 95.25 98 SER A N 1
ATOM 733 C CA . SER A 1 98 ? 14.939 -6.237 -9.570 1.00 95.25 98 SER A CA 1
ATOM 734 C C . SER A 1 98 ? 14.910 -7.305 -8.466 1.00 95.25 98 SER A C 1
ATOM 736 O O . SER A 1 98 ? 14.486 -8.425 -8.722 1.00 95.25 98 SER A O 1
ATOM 738 N N . ALA A 1 99 ? 15.312 -6.964 -7.237 1.00 96.56 99 ALA A N 1
ATOM 739 C CA . ALA A 1 99 ? 15.242 -7.865 -6.088 1.00 96.56 99 ALA A CA 1
ATOM 740 C C . ALA A 1 99 ? 13.806 -8.115 -5.581 1.00 96.56 99 ALA A C 1
ATOM 742 O O . ALA A 1 99 ? 13.583 -9.081 -4.856 1.00 96.56 99 ALA A O 1
ATOM 743 N N . ASP A 1 100 ? 12.845 -7.267 -5.952 1.00 97.94 100 ASP A N 1
ATOM 744 C CA . ASP A 1 100 ? 11.434 -7.383 -5.570 1.00 97.94 100 ASP A CA 1
ATOM 745 C C . ASP A 1 100 ? 10.607 -8.200 -6.572 1.00 97.94 100 ASP A C 1
ATOM 747 O O . ASP A 1 100 ? 9.444 -8.506 -6.306 1.00 97.94 100 ASP A O 1
ATOM 751 N N . ASP A 1 101 ? 11.177 -8.549 -7.726 1.00 97.56 101 ASP A N 1
ATOM 752 C CA . ASP A 1 101 ? 10.452 -9.230 -8.795 1.00 97.56 101 ASP A CA 1
ATOM 753 C C . ASP A 1 101 ? 10.025 -10.647 -8.381 1.00 97.56 101 ASP A C 1
ATOM 755 O O . ASP A 1 101 ? 10.806 -11.437 -7.849 1.00 97.56 101 ASP A O 1
ATOM 759 N N . GLY A 1 102 ? 8.752 -10.965 -8.602 1.00 97.75 102 GLY A N 1
ATOM 760 C CA . GLY A 1 102 ? 8.108 -12.210 -8.190 1.00 97.75 102 GLY A CA 1
ATOM 761 C C . GLY A 1 102 ? 7.812 -12.318 -6.690 1.00 97.75 102 GLY A C 1
ATOM 762 O O . GLY A 1 102 ? 7.252 -13.328 -6.253 1.00 97.75 102 GLY A O 1
ATOM 763 N N . MET A 1 103 ? 8.151 -11.305 -5.888 1.00 98.44 103 MET A N 1
ATOM 764 C CA . MET A 1 103 ? 7.992 -11.364 -4.437 1.00 98.44 103 MET A CA 1
ATOM 765 C C . MET A 1 103 ? 6.549 -11.094 -3.999 1.00 98.44 103 MET A C 1
ATOM 767 O O . MET A 1 103 ? 5.754 -10.445 -4.681 1.00 98.44 103 MET A O 1
ATOM 771 N N . THR A 1 104 ? 6.198 -11.607 -2.820 1.00 98.62 104 THR A N 1
ATOM 772 C CA . THR A 1 104 ? 4.942 -11.290 -2.131 1.00 98.62 104 THR A CA 1
ATOM 773 C C . THR A 1 104 ? 5.254 -10.571 -0.831 1.00 98.62 104 THR A C 1
ATOM 775 O O . THR A 1 104 ? 5.987 -11.099 0.005 1.00 98.62 104 THR A O 1
ATOM 778 N N . TYR A 1 105 ? 4.659 -9.398 -0.644 1.00 98.56 105 TYR A N 1
ATOM 779 C CA . TYR A 1 105 ? 4.877 -8.548 0.514 1.00 98.56 105 TYR A CA 1
ATOM 780 C C . TYR A 1 105 ? 3.600 -8.291 1.309 1.00 98.56 105 TYR A C 1
ATOM 782 O O . TYR A 1 105 ? 2.490 -8.277 0.777 1.00 98.56 105 TYR A O 1
ATOM 790 N N . TYR A 1 106 ? 3.799 -8.027 2.598 1.00 98.69 106 TYR A N 1
ATOM 791 C CA . TYR A 1 106 ? 2.760 -7.719 3.572 1.00 98.69 106 TYR A CA 1
ATOM 792 C C . TYR A 1 106 ? 3.073 -6.356 4.177 1.00 98.69 106 TYR A C 1
ATOM 794 O O . TYR A 1 106 ? 3.969 -6.241 5.006 1.00 98.69 106 TYR A O 1
ATOM 802 N N . PHE A 1 107 ? 2.382 -5.322 3.712 1.00 98.69 107 PHE A N 1
ATOM 803 C CA . PHE A 1 107 ? 2.631 -3.928 4.053 1.00 98.69 107 PHE A CA 1
ATOM 804 C C . PHE A 1 107 ? 1.842 -3.575 5.320 1.00 98.69 107 PHE A C 1
ATOM 806 O O . PHE A 1 107 ? 0.607 -3.539 5.276 1.00 98.69 107 PHE A O 1
ATOM 813 N N . PRO A 1 108 ? 2.501 -3.346 6.469 1.00 98.75 108 PRO A N 1
ATOM 814 C CA . PRO A 1 108 ? 1.805 -3.002 7.700 1.00 98.75 108 PRO A CA 1
ATOM 815 C C . PRO A 1 108 ? 1.135 -1.631 7.600 1.00 98.75 108 PRO A C 1
ATOM 817 O O . PRO A 1 108 ? 1.788 -0.644 7.250 1.00 98.75 108 PRO A O 1
ATOM 820 N N . PHE A 1 109 ? -0.147 -1.563 7.962 1.00 98.75 109 PHE A N 1
ATOM 821 C CA . PHE A 1 109 ? -0.893 -0.313 8.083 1.00 98.75 109 PHE A CA 1
ATOM 822 C C . PHE A 1 109 ? -1.393 -0.132 9.515 1.00 98.75 109 PHE A C 1
ATOM 824 O O . PHE A 1 109 ? -2.135 -0.962 10.041 1.00 98.75 109 PHE A O 1
ATOM 831 N N . THR A 1 110 ? -0.993 0.969 10.140 1.00 98.62 110 THR A N 1
ATOM 832 C CA . THR A 1 110 ? -1.479 1.418 11.448 1.00 98.62 110 THR A CA 1
ATOM 833 C C . THR A 1 110 ? -2.234 2.737 11.287 1.00 98.62 110 THR A C 1
ATOM 835 O O . THR A 1 110 ? -2.270 3.321 10.207 1.00 98.62 110 THR A O 1
ATOM 838 N N . THR A 1 111 ? -2.810 3.256 12.367 1.00 98.31 111 THR A N 1
ATOM 839 C CA . THR A 1 111 ? -3.456 4.579 12.360 1.00 98.31 111 THR A CA 1
ATOM 840 C C . THR A 1 111 ? -2.480 5.750 12.215 1.00 98.31 111 THR A C 1
ATOM 842 O O . THR A 1 111 ? -2.923 6.880 12.035 1.00 98.31 111 THR A O 1
ATOM 845 N N . SER A 1 112 ? -1.167 5.508 12.290 1.00 98.31 112 SER A N 1
ATOM 846 C CA . SER A 1 112 ? -0.134 6.548 12.205 1.00 98.31 112 SER A CA 1
ATOM 847 C C . SER A 1 112 ? 0.888 6.321 11.095 1.00 98.31 112 SER A C 1
ATOM 849 O O . SER A 1 112 ? 1.551 7.273 10.682 1.00 98.31 112 SER A O 1
ATOM 851 N N . THR A 1 113 ? 1.024 5.095 10.588 1.00 98.56 113 THR A N 1
ATOM 852 C CA . THR A 1 113 ? 2.049 4.739 9.604 1.00 98.56 113 THR A CA 1
ATOM 853 C C . THR A 1 113 ? 1.582 3.704 8.591 1.00 98.56 113 THR A C 1
ATOM 855 O O . THR A 1 113 ? 0.818 2.790 8.898 1.00 98.56 113 THR A O 1
ATOM 858 N N . PHE A 1 114 ? 2.134 3.820 7.387 1.00 98.69 114 PHE A N 1
ATOM 859 C CA . PHE A 1 114 ? 2.083 2.801 6.349 1.00 98.69 114 PHE A CA 1
ATOM 860 C C . PHE A 1 114 ? 3.507 2.466 5.906 1.00 98.69 114 PHE A C 1
ATOM 862 O O . PHE A 1 114 ? 4.274 3.360 5.530 1.00 98.69 114 PHE A O 1
ATOM 869 N N . MET A 1 115 ? 3.874 1.188 5.993 1.00 98.62 115 MET A N 1
ATOM 870 C CA . MET A 1 115 ? 5.227 0.704 5.719 1.00 98.62 115 MET A CA 1
ATOM 871 C C . MET A 1 115 ? 5.250 -0.163 4.459 1.00 98.62 115 MET A C 1
ATOM 873 O O . MET A 1 115 ? 4.440 -1.073 4.306 1.00 98.62 115 MET A O 1
ATOM 877 N N . MET A 1 116 ? 6.227 0.109 3.593 1.00 98.50 116 MET A N 1
ATOM 878 C CA . MET A 1 116 ? 6.540 -0.637 2.373 1.00 98.50 116 MET A CA 1
ATOM 879 C C . MET A 1 116 ? 7.855 -1.403 2.610 1.00 98.50 116 MET A C 1
ATOM 881 O O . MET A 1 116 ? 8.926 -0.841 2.377 1.00 98.50 116 MET A O 1
ATOM 885 N N . PRO A 1 117 ? 7.825 -2.636 3.152 1.00 98.12 117 PRO A N 1
ATOM 886 C CA . PRO A 1 117 ? 9.019 -3.390 3.540 1.00 98.12 117 PRO A CA 1
ATOM 887 C C . PRO A 1 117 ? 9.651 -4.129 2.346 1.00 98.12 117 PRO A C 1
ATOM 889 O O . PRO A 1 117 ? 9.850 -5.342 2.401 1.00 98.12 117 PRO A O 1
ATOM 892 N N . LEU A 1 118 ? 9.929 -3.410 1.257 1.00 97.81 118 LEU A N 1
ATOM 893 C CA . LEU A 1 118 ? 10.591 -3.965 0.074 1.00 97.81 118 LEU A CA 1
ATOM 894 C C . LEU A 1 118 ? 12.015 -4.419 0.424 1.00 97.81 118 LEU A C 1
ATOM 896 O O . LEU A 1 118 ? 12.713 -3.745 1.189 1.00 97.81 118 LEU A O 1
ATOM 900 N N . ILE A 1 119 ? 12.459 -5.550 -0.133 1.00 96.50 119 ILE A N 1
ATOM 901 C CA . ILE A 1 119 ? 13.801 -6.091 0.143 1.00 96.50 119 ILE A CA 1
ATOM 902 C C . ILE A 1 119 ? 14.897 -5.206 -0.456 1.00 96.50 119 ILE A C 1
ATOM 904 O O . ILE A 1 119 ? 16.002 -5.142 0.080 1.00 96.50 119 ILE A O 1
ATOM 908 N N . SER A 1 120 ? 14.585 -4.508 -1.549 1.00 95.00 120 SER A N 1
ATOM 909 C CA . SER A 1 120 ? 15.480 -3.550 -2.198 1.00 95.00 120 SER A CA 1
ATOM 910 C C . SER A 1 120 ? 15.682 -2.260 -1.393 1.00 95.00 120 SER A C 1
ATOM 912 O O . SER A 1 120 ? 16.703 -1.589 -1.551 1.00 95.00 120 SER A O 1
ATOM 914 N N . GLY A 1 121 ? 14.748 -1.932 -0.498 1.00 96.06 121 GLY A N 1
ATOM 915 C CA . GLY A 1 121 ? 14.801 -0.753 0.355 1.00 96.06 121 GLY A CA 1
ATOM 916 C C . GLY A 1 121 ? 13.440 -0.438 0.965 1.00 96.06 121 GLY A C 1
ATOM 917 O O . GLY A 1 121 ? 12.479 -0.149 0.262 1.00 96.06 121 GLY A O 1
ATOM 918 N N . SER A 1 122 ? 13.350 -0.460 2.294 1.00 96.50 122 SER A N 1
ATOM 919 C CA . SER A 1 122 ? 12.086 -0.187 2.975 1.00 96.50 122 SER A CA 1
ATOM 920 C C . SER A 1 122 ? 11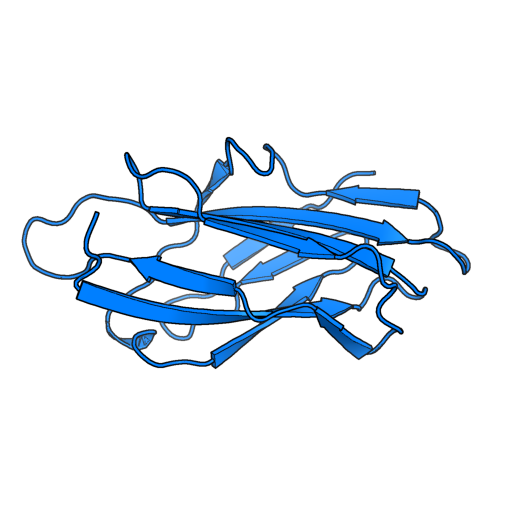.760 1.304 3.010 1.00 96.50 122 SER A C 1
ATOM 922 O O . SER A 1 122 ? 12.618 2.114 3.373 1.00 96.50 122 SER A O 1
ATOM 924 N N . CYS A 1 123 ? 10.492 1.650 2.801 1.00 98.31 123 CYS A N 1
ATOM 925 C CA . CYS A 1 123 ? 9.977 2.997 3.035 1.00 98.31 123 CYS A CA 1
ATOM 926 C C . CYS A 1 123 ? 8.892 3.007 4.109 1.00 98.31 123 CYS A C 1
ATOM 928 O O . CYS A 1 123 ? 8.242 2.006 4.412 1.00 98.31 123 CYS A O 1
ATOM 930 N N . THR A 1 124 ? 8.650 4.177 4.687 1.00 98.25 124 THR A N 1
ATOM 931 C CA . THR A 1 124 ? 7.511 4.423 5.575 1.00 98.25 124 THR A CA 1
ATOM 932 C C . THR A 1 124 ? 6.958 5.815 5.295 1.00 98.25 124 THR A C 1
ATOM 934 O O . THR A 1 124 ? 7.684 6.708 4.846 1.00 98.25 124 THR A O 1
ATOM 937 N N . THR A 1 125 ? 5.660 5.993 5.511 1.00 98.44 125 THR A N 1
ATOM 938 C CA . THR A 1 125 ? 4.994 7.295 5.477 1.00 98.44 125 THR A CA 1
ATOM 939 C C . THR A 1 125 ? 4.033 7.436 6.643 1.00 98.44 125 THR A C 1
ATOM 941 O O . THR A 1 125 ? 3.520 6.437 7.154 1.00 98.44 125 THR A O 1
ATOM 944 N N . SER A 1 126 ? 3.781 8.680 7.036 1.00 98.25 126 SER A N 1
ATOM 945 C CA . SER A 1 126 ? 2.736 9.013 7.994 1.00 98.25 126 SER A CA 1
ATOM 946 C C . SER A 1 126 ? 1.353 8.767 7.396 1.00 98.25 126 SER A C 1
ATOM 948 O O . SER A 1 126 ? 1.148 8.877 6.183 1.00 98.25 126 SER A O 1
ATOM 950 N N . VAL A 1 127 ? 0.414 8.464 8.280 1.00 98.31 127 VAL A N 1
ATOM 951 C CA . VAL A 1 127 ? -1.013 8.331 8.007 1.00 98.31 127 VAL A CA 1
ATOM 952 C C . VAL A 1 127 ? -1.745 9.420 8.786 1.00 98.31 127 VAL A C 1
ATOM 954 O O . VAL A 1 127 ? -1.414 9.688 9.941 1.00 98.31 127 VAL A O 1
ATOM 957 N N . SER A 1 128 ? -2.719 10.060 8.147 1.00 96.75 128 SER A N 1
ATOM 958 C CA . SER A 1 128 ? -3.584 11.075 8.751 1.00 96.75 128 SER A CA 1
ATOM 959 C C . SER A 1 128 ? -5.031 10.604 8.790 1.00 96.75 128 SER A C 1
ATOM 961 O O . SER A 1 128 ? -5.464 9.882 7.887 1.00 96.75 128 SER A O 1
ATOM 963 N N . SER A 1 129 ? -5.765 11.053 9.808 1.00 91.62 129 SER A N 1
ATOM 964 C CA . SER A 1 129 ? -7.217 10.888 9.927 1.00 91.62 129 SER A CA 1
ATOM 965 C C . SER A 1 129 ? -7.997 11.932 9.140 1.00 91.62 129 SER A C 1
ATOM 967 O O . SER A 1 129 ? -7.593 13.112 9.262 1.00 91.62 129 SER A O 1
#

Organism: NCBI:txid286727

Radius of gyration: 14.13 Å; Cα contacts (8 Å, |Δi|>4): 359; chains: 1; bounding box: 36×24×40 Å

Nearest PDB structures (foldseek):
  4jde-assembly1_A  TM=8.264E-01  e=2.160E-08  Caenorhabditis elegans
  4jde-assembly1_B  TM=8.336E-01  e=1.548E-07  Caenorhabditis elegans
  8vly-assembly1_A  TM=3.262E-01  e=1.150E-01  Homo sapiens
  1kd6-assembly1_A  TM=3.296E-01  e=9.667E-01  Actinia equina

Secondary structure (DSSP, 8-state):
---SEEEEEEEEE-SSS-EEEEEEEEETTSPPEEEE-SSPBPTT-EEEEEEEEE--STT----EEEEEEEEE-SSTT-EEEE-SEETTEE-EE----GGGTT-EEEEEE-SSEEEE--TT--EEEE-B-

Foldseek 3Di:
DDFPFKEWEKEAAQAQAFKWKKKWKDWAPDWIFIDGDPGTAGHRGIGDTTIDGYHEDPPDDTWMFMKMWIQGCDDPRGGIKIFPDDRGGGDDTDGDYPQRGHYYDYWYDYNFKTWDPHPVDIDMGTMDD

Sequence (129 aa):
MSCNSSLKMYVVNNTGGNAIFSFSHRYSDDAPVIWQSSTPVAPGGFAGPLEVGFNTGFGRTGMDYWYCRAEVVDGSSQGVYQTEGSLQAPTKECECQSADDGMTYYFPFTTSTFMMPLISGSCTTSVSS